Protein AF-A0A7J5E9W3-F1 (afdb_monomer)

Sequence (171 aa):
VHKSESDGILTTEIPIEIGGAKLRGKIDRVEVDSANNQFQIVDYKLGGKKITKDELYNGLALQLPVYMLAAKELLSKHFEKNFEPAGMFIYSLKYQSGDFGKKEISLTRKKTDDAIDLNNNLITVTTDFIKKYIHSISEGKFNLTQLEDREKEICGFCDFKSICRINELSN

pLDDT: mean 89.06, std 11.73, range [36.19, 98.0]

Mean predicted aligned error: 5.9 Å

Solvent-accessible surface area (backbone atoms only — not comparable to full-atom values): 10568 Å² total; per-residue (Å²): 132,86,75,86,79,62,62,80,81,82,58,70,91,73,60,52,74,56,70,90,41,76,46,83,87,81,78,79,41,79,49,76,40,81,90,78,33,30,31,32,41,39,41,79,34,78,72,77,81,82,87,48,63,65,37,46,78,68,54,71,49,49,68,67,44,53,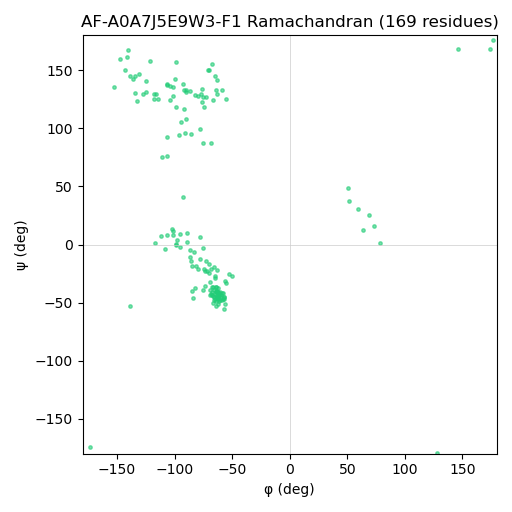44,48,47,51,48,36,54,49,51,19,66,73,69,74,42,81,47,42,53,69,47,42,30,42,31,32,62,32,67,92,77,79,55,49,45,81,41,80,65,70,90,61,97,66,96,52,78,65,50,38,55,51,44,52,48,44,33,52,55,43,51,53,42,51,28,53,50,47,53,33,58,75,71,69,58,82,77,77,86,82,58,89,62,32,52,83,73,46,55,72,78,40,91,57,54,91,79,49,69,68,69,72,72,76,113

Radius of gyration: 18.16 Å; Cα contacts (8 Å, |Δi|>4): 196; chains: 1; bounding box: 42×40×54 Å

Nearest PDB structures (foldseek):
  4cej-assembly1_B  TM=7.888E-01  e=2.971E-05  Bacillus subtilis subsp. subtilis str. 168
  4ceh-assembly1_B  TM=7.770E-01  e=3.866E-05  Bacillus subtilis subsp. subtilis str. 168
  4cei-assembly1_B  TM=7.925E-01  e=6.549E-05  Bacillus subtilis subsp. subtilis str. 168
  3u4q-assembly1_B  TM=7.318E-01  e=2.007E-04  Bacillus subtilis
  3u4q-assembly1_A  TM=4.945E-01  e=4.785E+00  Bacillus subtilis

Foldseek 3Di:
DPPPPDDPQLDDPQFDAFLNDGDDDDFPDKAADPVVLEIEGEAEDQDDDDDDLVCLLVLNDLPRLVVQLSCQVSSCVRVVHGHFYQFYWYQHPPPPPVRGGTDTDFNDPDDDPVRRVVSVVSNVSNSVVVNVVVVCVVVVNDDDDPDPPCCVPPLVPDPCVVVDCPVVVVD

Secondary structure (DSSP, 8-state):
--TTSS-TTT--SSPEEETTEEE----SEEEEETTTTEEEEEEEESS-PPPPHHHHHTTS--HHHHHHHHHHHHHHHHHTS--EEEEEEEEE--TTTT--EEEE--SSSS-STHHHHHHHHHHHHHHHHHHHHHHHHHTT--PPP--TTHHHHTGGG-TTTTT-GGGGGG-

Structure (mmCIF, N/CA/C/O backbone):
data_AF-A0A7J5E9W3-F1
#
_entry.id   AF-A0A7J5E9W3-F1
#
loop_
_atom_site.group_PDB
_atom_site.id
_atom_site.type_symbol
_atom_site.label_atom_id
_atom_site.label_alt_id
_atom_site.label_comp_id
_atom_site.label_asym_id
_atom_site.label_entity_id
_atom_site.label_seq_id
_atom_site.pdbx_PDB_ins_code
_atom_site.Cartn_x
_atom_site.Cartn_y
_atom_site.Cartn_z
_atom_site.occupancy
_atom_site.B_iso_or_equiv
_atom_site.auth_seq_id
_atom_site.auth_comp_id
_atom_site.auth_asym_id
_atom_site.auth_atom_id
_atom_site.pdbx_PDB_model_num
ATOM 1 N N . VAL A 1 1 ? -17.094 -10.320 -15.594 1.00 42.84 1 VAL A N 1
ATOM 2 C CA . VAL A 1 1 ? -15.809 -10.170 -14.870 1.00 42.84 1 VAL A CA 1
ATOM 3 C C . VAL A 1 1 ? -14.772 -9.704 -15.880 1.00 42.84 1 VAL A C 1
ATOM 5 O O . VAL A 1 1 ? -14.374 -10.487 -16.732 1.00 42.84 1 VAL A O 1
ATOM 8 N N . HIS A 1 2 ? -14.458 -8.407 -15.876 1.00 36.19 2 HIS A N 1
ATOM 9 C CA . HIS A 1 2 ? -13.592 -7.747 -16.858 1.00 36.19 2 HIS A CA 1
ATOM 10 C C . HIS A 1 2 ? -12.134 -8.215 -16.710 1.00 36.19 2 HIS A C 1
ATOM 12 O O . HIS A 1 2 ? -11.351 -7.609 -15.990 1.00 36.19 2 HIS A O 1
ATOM 18 N N . LYS A 1 3 ? -11.770 -9.313 -17.386 1.00 44.41 3 LYS A N 1
ATOM 19 C CA . LYS A 1 3 ? -10.372 -9.754 -17.564 1.00 44.41 3 LYS A CA 1
ATOM 20 C C . LYS A 1 3 ? -9.600 -8.906 -18.593 1.00 44.41 3 LYS A C 1
ATOM 22 O O . LYS A 1 3 ? -8.422 -9.145 -18.806 1.00 44.41 3 LYS A O 1
ATOM 27 N N . SER A 1 4 ? -10.252 -7.943 -19.248 1.00 43.59 4 SER A N 1
ATOM 28 C CA . SER A 1 4 ? -9.698 -7.192 -20.385 1.00 43.59 4 SER A CA 1
ATOM 29 C C . SER A 1 4 ? -8.875 -5.954 -20.013 1.00 43.59 4 SER A C 1
ATOM 31 O O . SER A 1 4 ? -8.340 -5.317 -20.910 1.00 43.59 4 SER A O 1
ATOM 33 N N . GLU A 1 5 ? -8.787 -5.589 -18.730 1.00 55.53 5 GLU A N 1
ATOM 34 C CA . GLU A 1 5 ? -8.084 -4.373 -18.269 1.00 55.53 5 GLU A CA 1
ATOM 35 C C . GLU A 1 5 ? -6.881 -4.663 -17.358 1.00 55.53 5 GLU A C 1
ATOM 37 O O . GLU A 1 5 ? -6.238 -3.740 -16.863 1.00 55.53 5 GLU A O 1
ATOM 42 N N . SER A 1 6 ? -6.576 -5.935 -17.092 1.00 56.34 6 SER A N 1
ATOM 43 C CA . SER A 1 6 ? -5.370 -6.316 -16.356 1.00 56.34 6 SER A CA 1
ATOM 44 C C . SER A 1 6 ? -4.195 -6.457 -17.314 1.00 56.34 6 SER A C 1
ATOM 46 O O . SER A 1 6 ? -4.306 -7.146 -18.329 1.00 56.34 6 SER A O 1
ATOM 48 N N . ASP A 1 7 ? -3.068 -5.847 -16.961 1.00 64.94 7 ASP A N 1
ATOM 49 C CA . ASP A 1 7 ? -1.798 -6.053 -17.646 1.00 64.94 7 ASP A CA 1
ATOM 50 C C . ASP A 1 7 ? -1.441 -7.553 -17.669 1.00 64.94 7 ASP A C 1
ATOM 52 O O . ASP A 1 7 ? -1.432 -8.220 -16.633 1.00 64.94 7 ASP A O 1
ATOM 56 N N . GLY A 1 8 ? -1.198 -8.109 -18.858 1.00 64.75 8 GLY A N 1
ATOM 57 C CA . GLY A 1 8 ? -0.915 -9.538 -19.025 1.00 64.75 8 GLY A CA 1
ATOM 58 C C . GLY A 1 8 ? 0.476 -9.961 -18.541 1.00 64.75 8 GLY A C 1
ATOM 59 O O . GLY A 1 8 ? 0.713 -11.155 -18.387 1.00 64.75 8 GLY A O 1
ATOM 60 N N . ILE A 1 9 ? 1.381 -9.007 -18.303 1.00 72.88 9 ILE A N 1
ATOM 61 C CA . ILE A 1 9 ? 2.779 -9.245 -17.932 1.00 72.88 9 ILE A CA 1
ATOM 62 C C . ILE A 1 9 ? 2.908 -9.477 -16.422 1.00 72.88 9 ILE A C 1
ATOM 64 O O . ILE A 1 9 ? 3.564 -10.427 -15.999 1.00 72.88 9 ILE A O 1
ATOM 68 N N . LEU A 1 10 ? 2.261 -8.640 -15.606 1.00 81.50 10 LEU A N 1
ATOM 69 C CA . LEU A 1 10 ? 2.338 -8.712 -14.138 1.00 81.50 10 LEU A CA 1
ATOM 70 C C . LEU A 1 10 ? 1.156 -9.446 -13.487 1.00 81.50 10 LEU A C 1
ATOM 72 O O . LEU A 1 10 ? 1.079 -9.532 -12.261 1.00 81.50 10 LEU A O 1
ATOM 76 N N . THR A 1 11 ? 0.240 -10.004 -14.279 1.00 86.06 11 THR A N 1
ATOM 77 C CA . THR A 1 11 ? -0.843 -10.849 -13.758 1.00 86.06 11 THR A CA 1
ATOM 78 C C . THR A 1 11 ? -0.338 -12.265 -13.483 1.00 86.06 11 THR A C 1
ATOM 80 O O . THR A 1 11 ? 0.210 -12.928 -14.359 1.00 86.06 11 THR A O 1
ATOM 83 N N . THR A 1 12 ? -0.577 -12.769 -12.270 1.00 86.62 12 THR A N 1
ATOM 84 C CA . THR A 1 12 ? -0.231 -14.140 -11.868 1.00 86.62 12 THR A CA 1
ATOM 85 C C . THR A 1 12 ? -1.365 -14.789 -11.076 1.00 86.62 12 THR A C 1
ATOM 87 O O . THR A 1 12 ? -2.007 -14.153 -10.244 1.00 86.62 12 THR A O 1
ATOM 90 N N . GLU A 1 13 ? -1.588 -16.084 -11.305 1.00 87.44 13 GLU A N 1
ATOM 91 C CA . GLU A 1 13 ? -2.474 -16.918 -10.476 1.00 87.44 13 GLU A CA 1
ATOM 92 C C . GLU A 1 13 ? -1.750 -17.475 -9.237 1.00 87.44 13 GLU A C 1
ATOM 94 O O . GLU A 1 13 ? -2.380 -17.894 -8.257 1.00 87.44 13 GLU A O 1
ATOM 99 N N . ILE A 1 14 ? -0.413 -17.482 -9.266 1.00 87.94 14 ILE A N 1
ATOM 100 C CA . ILE A 1 14 ? 0.423 -17.906 -8.144 1.00 87.94 14 ILE A CA 1
ATOM 101 C C . ILE A 1 14 ? 0.375 -16.789 -7.092 1.00 87.94 14 ILE A C 1
ATOM 103 O O . ILE A 1 14 ? 0.771 -15.665 -7.409 1.00 87.94 14 ILE A O 1
ATOM 107 N N . PRO A 1 15 ? -0.131 -17.064 -5.875 1.00 90.31 15 PRO A N 1
ATOM 108 C CA . PRO A 1 15 ? -0.170 -16.072 -4.810 1.00 90.31 15 PRO A CA 1
ATOM 109 C C . PRO A 1 15 ? 1.239 -15.732 -4.330 1.00 90.31 15 PRO A C 1
ATOM 111 O O . PRO A 1 15 ? 2.141 -16.565 -4.400 1.00 90.31 15 PRO A O 1
ATOM 114 N N . ILE A 1 16 ? 1.382 -14.536 -3.771 1.00 89.94 16 ILE A N 1
ATOM 115 C CA . ILE A 1 16 ? 2.614 -14.127 -3.098 1.00 89.94 16 ILE A CA 1
ATOM 116 C C . ILE A 1 16 ? 2.582 -14.690 -1.684 1.00 89.94 16 ILE A C 1
ATOM 118 O O . ILE A 1 16 ? 1.590 -14.525 -0.970 1.00 89.94 16 ILE A O 1
ATOM 122 N N . GLU A 1 17 ? 3.642 -15.382 -1.283 1.00 92.00 17 GLU A N 1
ATOM 123 C CA . GLU A 1 17 ? 3.724 -16.004 0.034 1.00 92.00 17 GLU A CA 1
ATOM 124 C C . GLU A 1 17 ? 4.524 -15.127 0.998 1.00 92.00 17 GLU A C 1
ATOM 126 O O . GLU A 1 17 ? 5.709 -14.873 0.797 1.00 92.00 17 GLU A O 1
ATOM 131 N N . ILE A 1 18 ? 3.877 -14.668 2.071 1.00 88.44 18 ILE A N 1
ATOM 132 C CA . ILE A 1 18 ? 4.511 -13.849 3.110 1.00 88.44 18 ILE A CA 1
ATOM 133 C C . ILE A 1 18 ? 4.126 -14.412 4.468 1.00 88.44 18 ILE A C 1
ATOM 135 O O . ILE A 1 18 ? 2.945 -14.529 4.783 1.00 88.44 18 ILE A O 1
ATOM 139 N N . GLY A 1 19 ? 5.118 -14.760 5.289 1.00 82.31 19 GLY A N 1
ATOM 140 C CA . GLY A 1 19 ? 4.874 -15.231 6.657 1.00 82.31 19 GLY A CA 1
ATOM 141 C C . GLY A 1 19 ? 4.000 -16.485 6.747 1.00 82.31 19 GLY A C 1
ATOM 142 O O . GLY A 1 19 ? 3.248 -16.621 7.705 1.00 82.31 19 GLY A O 1
ATOM 143 N N . GLY A 1 20 ? 4.062 -17.364 5.740 1.00 87.31 20 GLY A N 1
ATOM 144 C CA . GLY A 1 20 ? 3.242 -18.577 5.651 1.00 87.31 20 GLY A CA 1
ATOM 145 C C . GLY A 1 20 ? 1.798 -18.342 5.190 1.00 87.31 20 GLY A C 1
ATOM 146 O O . GLY A 1 20 ? 1.031 -19.298 5.086 1.00 87.31 20 GLY A O 1
ATOM 147 N N . ALA A 1 21 ? 1.410 -17.097 4.890 1.00 90.62 21 ALA A N 1
ATOM 148 C CA . ALA A 1 21 ? 0.126 -16.788 4.275 1.00 90.62 21 ALA A CA 1
ATOM 149 C C . ALA A 1 21 ? 0.274 -16.560 2.770 1.00 90.62 21 ALA A C 1
ATOM 151 O O . ALA A 1 21 ? 1.220 -15.928 2.300 1.00 90.62 21 ALA A O 1
ATOM 152 N N . LYS A 1 22 ? -0.724 -17.026 2.018 1.00 94.31 22 LYS A N 1
ATOM 153 C CA . LYS A 1 22 ? -0.863 -16.776 0.582 1.00 94.31 22 LYS A CA 1
ATOM 154 C C . LYS A 1 22 ? -1.687 -15.512 0.378 1.00 94.31 22 LYS A C 1
ATOM 156 O O . LYS A 1 22 ? -2.897 -15.519 0.597 1.00 94.31 22 LYS A O 1
ATOM 161 N N . LEU A 1 23 ? -1.036 -14.437 -0.045 1.00 92.00 23 LEU A N 1
ATOM 162 C CA . LEU A 1 23 ? -1.668 -13.156 -0.319 1.00 92.00 23 LEU A CA 1
ATOM 163 C C . LEU A 1 23 ? -2.068 -13.055 -1.792 1.00 92.00 23 LEU A C 1
ATOM 165 O O . LEU A 1 23 ? -1.328 -13.432 -2.703 1.00 92.00 23 LEU A O 1
ATOM 169 N N . ARG A 1 24 ? -3.269 -12.519 -2.016 1.00 93.69 24 ARG A N 1
ATOM 170 C CA . ARG A 1 24 ? -3.805 -12.174 -3.334 1.00 93.69 24 ARG A CA 1
ATOM 171 C C . ARG A 1 24 ? -4.422 -10.788 -3.267 1.00 93.69 24 ARG A C 1
ATOM 173 O O . ARG A 1 24 ? -5.022 -10.419 -2.261 1.00 93.69 24 ARG A O 1
ATOM 180 N N . GLY A 1 25 ? -4.296 -10.039 -4.351 1.00 93.06 25 GLY A N 1
ATOM 181 C CA . GLY A 1 25 ? -4.831 -8.691 -4.450 1.00 93.06 25 GLY A CA 1
ATOM 182 C C . GLY A 1 25 ? -4.681 -8.139 -5.858 1.00 93.06 25 GLY A C 1
ATOM 183 O O . GLY A 1 25 ? -4.262 -8.843 -6.775 1.00 93.06 25 GLY A O 1
ATOM 184 N N . LYS A 1 26 ? -5.030 -6.865 -6.010 1.00 94.44 26 LYS A N 1
ATOM 185 C CA . LYS A 1 26 ? -4.842 -6.097 -7.237 1.00 94.44 26 LYS A CA 1
ATOM 186 C C . LYS A 1 26 ? -4.049 -4.844 -6.890 1.00 94.44 26 LYS A C 1
ATOM 188 O O . LYS A 1 26 ? -4.386 -4.165 -5.921 1.00 94.44 26 LYS A O 1
ATOM 193 N N . ILE A 1 27 ? -3.004 -4.580 -7.665 1.00 94.94 27 ILE A N 1
ATOM 194 C CA . ILE A 1 27 ? -2.293 -3.303 -7.652 1.00 94.94 27 ILE A CA 1
ATOM 195 C C . ILE A 1 27 ? -2.978 -2.410 -8.685 1.00 94.94 27 ILE A C 1
ATOM 197 O O . ILE A 1 27 ? -3.246 -2.856 -9.800 1.00 94.94 27 ILE A O 1
ATOM 201 N N . ASP A 1 28 ? -3.270 -1.170 -8.310 1.00 95.31 28 ASP A N 1
ATOM 202 C CA . ASP A 1 28 ? -3.958 -0.210 -9.173 1.00 95.31 28 ASP A CA 1
ATOM 203 C C . ASP A 1 28 ? -3.136 0.157 -10.414 1.00 95.31 28 ASP A C 1
ATOM 205 O O . ASP A 1 28 ? -3.627 0.057 -11.540 1.00 95.31 28 ASP A O 1
ATOM 209 N N . ARG A 1 29 ? -1.879 0.576 -10.220 1.00 95.69 29 ARG A N 1
ATOM 210 C CA . ARG A 1 29 ? -0.948 0.890 -11.307 1.00 95.69 29 ARG A CA 1
ATOM 211 C C . ARG A 1 29 ? 0.504 0.688 -10.877 1.00 95.69 29 ARG A C 1
ATOM 213 O O . ARG A 1 29 ? 0.915 1.142 -9.809 1.00 95.69 29 ARG A O 1
ATOM 220 N N . VAL A 1 30 ? 1.283 0.063 -11.757 1.00 96.00 30 VAL A N 1
ATOM 221 C CA . VAL A 1 30 ? 2.744 -0.040 -11.662 1.00 96.00 30 VAL A CA 1
ATOM 222 C C . VAL A 1 30 ? 3.339 0.741 -12.829 1.00 96.00 30 VAL A C 1
ATOM 224 O O . VAL A 1 30 ? 2.973 0.513 -13.978 1.00 96.00 30 VAL A O 1
ATOM 227 N N . GLU A 1 31 ? 4.225 1.687 -12.539 1.00 95.56 31 GLU A N 1
ATOM 228 C CA . GLU A 1 31 ? 4.997 2.413 -13.551 1.00 95.56 31 GLU A CA 1
ATOM 229 C C . GLU A 1 31 ? 6.423 1.859 -13.550 1.00 95.56 31 GLU A C 1
ATOM 231 O O . GLU A 1 31 ? 7.055 1.817 -12.497 1.00 95.56 31 GLU A O 1
ATOM 236 N N . VAL A 1 32 ? 6.918 1.405 -14.704 1.00 94.94 32 VAL A N 1
ATOM 237 C CA . VAL A 1 32 ? 8.197 0.686 -14.821 1.00 94.94 32 VAL A CA 1
ATOM 238 C C . VAL A 1 32 ? 9.173 1.492 -15.671 1.00 94.94 32 VAL A C 1
ATOM 240 O O . VAL A 1 32 ? 8.848 1.888 -16.788 1.00 94.94 32 VAL A O 1
ATOM 243 N N . ASP A 1 33 ? 10.380 1.694 -15.150 1.00 94.19 33 ASP A N 1
ATOM 244 C CA . ASP A 1 33 ? 11.537 2.191 -15.886 1.00 94.19 33 ASP A CA 1
ATOM 245 C C . ASP A 1 33 ? 12.515 1.032 -16.115 1.00 94.19 33 ASP A C 1
ATOM 247 O O . ASP A 1 33 ? 13.372 0.717 -15.284 1.00 94.19 33 ASP A O 1
ATOM 251 N N . SER A 1 34 ? 12.371 0.379 -17.266 1.00 88.50 34 SER A N 1
ATOM 252 C CA . SER A 1 34 ? 13.206 -0.761 -17.646 1.00 88.50 34 SER A CA 1
ATOM 253 C C . SER A 1 34 ? 14.654 -0.382 -17.971 1.00 88.50 34 SER A C 1
ATOM 255 O O . SER A 1 34 ? 15.498 -1.273 -18.020 1.00 88.50 34 SER A O 1
ATOM 257 N N . ALA A 1 35 ? 14.963 0.898 -18.216 1.00 91.75 35 ALA A N 1
ATOM 258 C CA . ALA A 1 35 ? 16.333 1.330 -18.497 1.00 91.75 35 ALA A CA 1
ATOM 259 C C . ALA A 1 35 ? 17.167 1.362 -17.210 1.00 91.75 35 ALA A C 1
ATOM 261 O O . ALA A 1 35 ? 18.318 0.931 -17.212 1.00 91.75 35 ALA A O 1
ATOM 262 N N . ASN A 1 36 ? 16.556 1.807 -16.109 1.00 93.81 36 ASN A N 1
ATOM 263 C CA . ASN A 1 36 ? 17.196 1.886 -14.795 1.00 93.81 36 ASN A CA 1
ATOM 264 C C . ASN A 1 36 ? 16.856 0.702 -13.868 1.00 93.81 36 ASN A C 1
ATOM 266 O O . ASN A 1 36 ? 17.326 0.664 -12.735 1.00 93.81 36 ASN A O 1
ATOM 270 N N . ASN A 1 37 ? 16.052 -0.262 -14.335 1.00 95.38 37 ASN A N 1
ATOM 271 C CA . ASN A 1 37 ? 15.463 -1.343 -13.531 1.00 95.38 37 ASN A CA 1
ATOM 272 C C . ASN A 1 37 ? 14.754 -0.810 -12.274 1.00 95.38 37 ASN A C 1
ATOM 274 O O . ASN A 1 37 ? 14.970 -1.281 -11.160 1.00 95.38 37 ASN A O 1
ATOM 278 N N . GLN A 1 38 ? 13.918 0.207 -12.444 1.00 96.62 38 GLN A N 1
ATOM 279 C CA . GLN A 1 38 ? 13.195 0.855 -11.355 1.00 96.62 38 GLN A CA 1
ATOM 280 C C . GLN A 1 38 ? 11.691 0.771 -11.576 1.00 96.62 38 GLN A C 1
ATOM 282 O O . GLN A 1 38 ? 11.214 0.603 -12.698 1.00 96.62 38 GLN A O 1
ATOM 287 N N . PHE A 1 39 ? 10.921 0.899 -10.501 1.00 97.06 39 PHE A N 1
ATOM 288 C CA . PHE A 1 39 ? 9.468 0.961 -10.598 1.00 97.06 39 PHE A CA 1
ATOM 289 C C . PHE A 1 39 ? 8.846 1.851 -9.527 1.00 97.06 39 PHE A C 1
ATOM 291 O O . PHE A 1 39 ? 9.435 2.125 -8.481 1.00 97.06 39 PHE A O 1
ATOM 298 N N . GLN A 1 40 ? 7.623 2.297 -9.790 1.00 97.00 40 GLN A N 1
ATOM 299 C CA . GLN A 1 40 ? 6.814 3.092 -8.878 1.00 97.00 40 GLN A CA 1
ATOM 300 C C . GLN A 1 40 ? 5.413 2.502 -8.759 1.00 97.00 40 GLN A C 1
ATOM 302 O O . GLN A 1 40 ? 4.851 1.993 -9.730 1.00 97.00 40 GLN A O 1
ATOM 307 N N . ILE A 1 41 ? 4.826 2.622 -7.572 1.00 98.00 41 ILE A N 1
ATOM 308 C CA . ILE A 1 41 ? 3.438 2.229 -7.317 1.00 98.00 41 ILE A CA 1
ATOM 309 C C . ILE A 1 41 ? 2.554 3.463 -7.304 1.00 98.00 41 ILE A C 1
ATOM 311 O O . ILE A 1 41 ? 2.889 4.461 -6.662 1.00 98.00 41 ILE A O 1
ATOM 315 N N . VAL A 1 42 ? 1.400 3.374 -7.964 1.00 97.81 42 VAL A N 1
ATOM 316 C CA . VAL A 1 42 ? 0.364 4.401 -7.891 1.00 97.81 42 VAL A CA 1
ATOM 317 C C . VAL A 1 42 ? -0.975 3.782 -7.510 1.00 97.81 42 VAL A C 1
ATOM 319 O O . VAL A 1 42 ? -1.423 2.821 -8.127 1.00 97.81 42 VAL A O 1
ATOM 322 N N . ASP A 1 43 ? -1.604 4.367 -6.498 1.00 97.12 43 ASP A N 1
ATOM 323 C CA . ASP A 1 43 ? -2.897 3.967 -5.939 1.00 97.12 43 ASP A CA 1
ATOM 324 C C . ASP A 1 43 ? -3.901 5.113 -6.115 1.00 97.12 43 ASP A C 1
ATOM 326 O O . ASP A 1 43 ? -3.594 6.271 -5.811 1.00 97.12 43 ASP A O 1
ATOM 330 N N . TYR A 1 44 ? -5.081 4.830 -6.667 1.00 95.94 44 TYR A N 1
ATOM 331 C CA . TYR A 1 44 ? -6.077 5.864 -6.945 1.00 95.94 44 TYR A CA 1
ATOM 332 C C . TYR A 1 44 ? -7.005 6.041 -5.748 1.00 95.94 44 TYR A C 1
ATOM 334 O O . TYR A 1 44 ? -7.586 5.089 -5.230 1.00 95.94 44 TYR A O 1
ATOM 342 N N . LYS A 1 45 ? -7.211 7.291 -5.323 1.00 93.50 45 LYS A N 1
ATOM 343 C CA . LYS A 1 45 ? -8.101 7.599 -4.196 1.00 93.50 45 LYS A CA 1
ATOM 344 C C . LYS A 1 45 ? -9.022 8.766 -4.527 1.00 93.50 45 LYS A C 1
ATOM 346 O O . LYS A 1 45 ? -8.582 9.840 -4.932 1.00 93.50 45 LYS A O 1
ATOM 351 N N . LEU A 1 46 ? -10.320 8.571 -4.285 1.00 91.19 46 LEU A N 1
ATOM 352 C CA . LEU A 1 46 ? -11.323 9.648 -4.288 1.00 91.19 46 LEU A CA 1
ATOM 353 C C . LEU A 1 46 ? -11.210 10.548 -3.051 1.00 91.19 46 LEU A C 1
ATOM 355 O O . LEU A 1 46 ? -11.650 11.692 -3.059 1.00 91.19 46 LEU A O 1
ATOM 359 N N . GLY A 1 47 ? -10.621 10.043 -1.972 1.00 82.56 47 GLY A N 1
ATOM 360 C CA . GLY A 1 47 ? -10.400 10.776 -0.738 1.00 82.56 47 GLY A CA 1
ATOM 361 C C . GLY A 1 47 ? -9.785 9.887 0.328 1.00 82.56 47 GLY A C 1
ATOM 362 O O . GLY A 1 47 ? -9.569 8.698 0.110 1.00 82.56 47 GLY A O 1
ATOM 363 N N . GLY A 1 48 ? -9.476 10.490 1.468 1.00 78.38 48 GLY A N 1
ATOM 364 C CA . GLY A 1 48 ? -8.838 9.814 2.586 1.00 78.38 48 GLY A CA 1
ATOM 365 C C . GLY A 1 48 ? -7.896 10.747 3.332 1.00 78.38 48 GLY A C 1
ATOM 366 O O . GLY A 1 48 ? -7.589 11.852 2.872 1.00 78.38 48 GLY A O 1
ATOM 367 N N . LYS A 1 49 ? -7.458 10.289 4.502 1.00 83.50 49 LYS A N 1
ATOM 368 C CA . LYS A 1 49 ? -6.382 10.917 5.265 1.00 83.50 49 LYS A CA 1
ATOM 369 C C . LYS A 1 49 ? -5.078 10.813 4.470 1.00 83.50 49 LYS A C 1
ATOM 371 O O . LYS A 1 49 ? -4.833 9.825 3.778 1.00 83.50 49 LYS A O 1
ATOM 376 N N . LYS A 1 50 ? -4.231 11.837 4.575 1.00 87.62 50 LYS A N 1
ATOM 377 C CA . LYS A 1 50 ? -2.872 11.775 4.037 1.00 87.62 50 LYS A CA 1
ATOM 378 C C . LYS A 1 50 ? -2.073 10.736 4.822 1.00 87.62 50 LYS A C 1
ATOM 380 O O . LYS A 1 50 ? -1.947 10.873 6.034 1.00 87.62 50 LYS A O 1
ATOM 385 N N . ILE A 1 51 ? -1.508 9.763 4.113 1.00 92.69 51 ILE A N 1
ATOM 386 C CA . ILE A 1 51 ? -0.620 8.758 4.700 1.00 92.69 51 ILE A CA 1
ATOM 387 C C . ILE A 1 51 ? 0.626 9.449 5.256 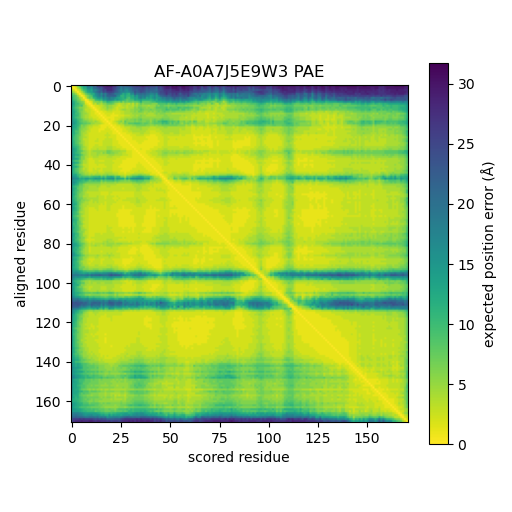1.00 92.69 51 ILE A C 1
ATOM 389 O O . ILE A 1 51 ? 1.279 10.245 4.572 1.00 92.69 51 ILE A O 1
ATOM 393 N N . THR A 1 52 ? 0.945 9.139 6.503 1.00 92.62 52 THR A N 1
ATOM 394 C CA . THR A 1 52 ? 2.134 9.616 7.203 1.00 92.62 52 THR A CA 1
ATOM 395 C C . THR A 1 52 ? 3.241 8.567 7.182 1.00 92.62 52 THR A C 1
ATOM 397 O O . THR A 1 52 ? 2.996 7.369 7.045 1.00 92.62 52 THR A O 1
ATOM 400 N N . LYS A 1 53 ? 4.488 9.017 7.353 1.00 94.19 53 LYS A N 1
ATOM 401 C CA . LYS A 1 53 ? 5.636 8.117 7.512 1.00 94.19 53 LYS A CA 1
ATOM 402 C C . LYS A 1 53 ? 5.450 7.184 8.714 1.00 94.19 53 LYS A C 1
ATOM 404 O O . LYS A 1 53 ? 5.731 5.997 8.601 1.00 94.19 53 LYS A O 1
ATOM 409 N N . ASP A 1 54 ? 4.937 7.701 9.824 1.00 93.19 54 ASP A N 1
ATOM 410 C CA . ASP A 1 54 ? 4.760 6.914 11.044 1.00 93.19 54 ASP A CA 1
ATOM 411 C C . ASP A 1 54 ? 3.715 5.809 10.858 1.00 93.19 54 ASP A C 1
ATOM 413 O O . ASP A 1 54 ? 3.915 4.699 11.336 1.00 93.19 54 ASP A O 1
ATOM 417 N N . GLU A 1 55 ? 2.639 6.046 10.103 1.00 94.25 55 GLU A N 1
ATOM 418 C CA . GLU A 1 55 ? 1.666 4.994 9.777 1.00 94.25 55 GLU A CA 1
ATOM 419 C C . GLU A 1 55 ? 2.274 3.873 8.926 1.00 94.25 55 GLU A C 1
ATOM 421 O O . GLU A 1 55 ? 1.933 2.706 9.121 1.00 94.25 55 GLU A O 1
ATOM 426 N N . LEU A 1 56 ? 3.185 4.204 8.006 1.00 96.44 56 LEU A N 1
ATOM 427 C CA . LEU A 1 56 ? 3.909 3.216 7.202 1.00 96.44 56 LEU A CA 1
ATOM 428 C C . LEU A 1 56 ? 4.839 2.370 8.085 1.00 96.44 56 LEU A C 1
ATOM 430 O O . LEU A 1 56 ? 4.788 1.142 8.047 1.00 96.44 56 LEU A O 1
ATOM 434 N N . TYR A 1 57 ? 5.653 3.022 8.920 1.00 96.19 57 TYR A N 1
ATOM 435 C CA . TYR A 1 57 ? 6.651 2.351 9.762 1.00 96.19 57 TYR A CA 1
ATOM 436 C C . TYR A 1 57 ? 6.079 1.674 11.014 1.00 96.19 57 TYR A C 1
ATOM 438 O O . TYR A 1 57 ? 6.775 0.867 11.620 1.00 96.19 57 TYR A O 1
ATOM 446 N N . ASN A 1 58 ? 4.826 1.951 11.384 1.00 95.31 58 ASN A N 1
ATOM 447 C CA . ASN A 1 58 ? 4.117 1.259 12.468 1.00 95.31 58 ASN A CA 1
ATOM 448 C C . ASN A 1 58 ? 3.123 0.195 11.964 1.00 95.31 58 ASN A C 1
ATOM 450 O O . ASN A 1 58 ? 2.341 -0.341 12.750 1.00 95.31 58 ASN A O 1
ATOM 454 N N . GLY A 1 59 ? 3.130 -0.104 10.660 1.00 95.00 59 GLY A N 1
ATOM 455 C CA . GLY A 1 59 ? 2.286 -1.144 10.066 1.00 95.00 59 GLY A CA 1
ATOM 456 C C . GLY A 1 59 ? 0.797 -0.788 9.965 1.00 95.00 59 GLY A C 1
ATOM 457 O O . GLY A 1 59 ? -0.026 -1.670 9.739 1.00 95.00 59 GLY A O 1
ATOM 458 N N . LEU A 1 60 ? 0.430 0.489 10.105 1.00 93.44 60 LEU A N 1
ATOM 459 C CA . LEU A 1 60 ? -0.960 0.954 10.013 1.00 93.44 60 LEU A CA 1
ATOM 460 C C . LEU A 1 60 ? -1.407 1.146 8.555 1.00 93.44 60 LEU A C 1
ATOM 462 O O . LEU A 1 60 ? -2.542 0.832 8.205 1.00 93.44 60 LEU A O 1
ATOM 466 N N . ALA A 1 61 ? -0.513 1.628 7.686 1.00 95.25 61 ALA A N 1
ATOM 467 C CA . ALA A 1 61 ? -0.793 1.886 6.272 1.00 95.25 61 ALA A CA 1
ATOM 468 C C . ALA A 1 61 ? -0.042 0.903 5.354 1.00 95.25 61 ALA A C 1
ATOM 470 O O . ALA A 1 61 ? 0.945 1.249 4.715 1.00 95.25 61 ALA A O 1
ATOM 471 N N . LEU A 1 62 ? -0.509 -0.345 5.266 1.00 95.94 62 LEU A N 1
ATOM 472 C CA . LEU A 1 62 ? 0.215 -1.405 4.544 1.00 95.94 62 LEU A CA 1
ATOM 473 C C . LEU A 1 62 ? 0.029 -1.419 3.020 1.00 95.94 62 LEU A C 1
ATOM 475 O O . LEU A 1 62 ? 0.821 -2.053 2.330 1.00 95.94 62 LEU A O 1
ATOM 479 N N . GLN A 1 63 ? -1.005 -0.767 2.481 1.00 95.69 63 GLN A N 1
ATOM 480 C CA . GLN A 1 63 ? -1.421 -0.966 1.085 1.00 95.69 63 GLN A CA 1
ATOM 481 C C . GLN A 1 63 ? -0.286 -0.684 0.078 1.00 95.69 63 GLN A C 1
ATOM 483 O O . GLN A 1 63 ? 0.084 -1.568 -0.693 1.00 95.69 63 GLN A O 1
ATOM 488 N N . LEU A 1 64 ? 0.309 0.515 0.117 1.00 97.19 64 LEU A N 1
ATOM 489 C CA . LEU A 1 64 ? 1.392 0.897 -0.800 1.00 97.19 64 LEU A CA 1
ATOM 490 C C . LEU A 1 64 ? 2.679 0.069 -0.587 1.00 97.19 64 LEU A C 1
ATOM 492 O O . LEU A 1 64 ? 3.221 -0.419 -1.581 1.00 97.19 64 LEU A O 1
ATOM 496 N N . PRO A 1 65 ? 3.161 -0.172 0.651 1.00 97.12 65 PRO A N 1
ATOM 497 C CA . PRO A 1 65 ? 4.320 -1.040 0.864 1.00 97.12 65 PRO A CA 1
ATOM 498 C C . PRO A 1 65 ? 4.129 -2.496 0.430 1.00 97.12 65 PRO A C 1
ATOM 500 O O . PRO A 1 65 ? 5.046 -3.086 -0.140 1.00 97.12 65 PRO A O 1
ATOM 503 N N . VAL A 1 66 ? 2.938 -3.070 0.635 1.00 96.88 66 VAL A N 1
ATOM 504 C CA . VAL A 1 66 ? 2.606 -4.420 0.150 1.00 96.88 66 VAL A CA 1
ATOM 505 C C . VAL A 1 66 ? 2.624 -4.466 -1.373 1.00 96.88 66 VAL A C 1
ATOM 507 O O . VAL A 1 66 ? 3.148 -5.414 -1.952 1.00 96.88 66 VAL A O 1
ATOM 510 N N . TYR A 1 67 ? 2.100 -3.434 -2.038 1.00 97.19 67 TYR A N 1
ATOM 511 C CA . TYR A 1 67 ? 2.180 -3.328 -3.494 1.00 97.19 67 TYR A CA 1
ATOM 512 C C . TYR A 1 67 ? 3.622 -3.210 -3.985 1.00 97.19 67 TYR A C 1
ATOM 514 O O . TYR A 1 67 ? 3.962 -3.846 -4.980 1.00 97.19 67 TYR A O 1
ATOM 522 N N . MET A 1 68 ? 4.482 -2.455 -3.292 1.00 96.88 68 MET A N 1
ATOM 523 C CA . MET A 1 68 ? 5.902 -2.373 -3.649 1.00 96.88 68 MET A CA 1
ATOM 524 C C . MET A 1 68 ? 6.600 -3.726 -3.535 1.00 96.88 68 MET A C 1
ATOM 526 O O . MET A 1 68 ? 7.313 -4.117 -4.455 1.00 96.88 68 MET A O 1
ATOM 530 N N . LEU A 1 69 ? 6.371 -4.445 -2.432 1.00 96.19 69 LEU A N 1
ATOM 531 C CA . LEU A 1 69 ? 6.891 -5.796 -2.230 1.00 96.19 69 LEU A CA 1
ATOM 532 C C . LEU A 1 69 ? 6.459 -6.716 -3.374 1.00 96.19 69 LEU A C 1
ATOM 534 O O . LEU A 1 69 ? 7.295 -7.350 -4.015 1.00 96.19 69 LEU A O 1
ATOM 538 N N . ALA A 1 70 ? 5.156 -6.731 -3.661 1.00 95.25 70 ALA A N 1
ATOM 539 C CA . ALA A 1 70 ? 4.579 -7.583 -4.684 1.00 95.25 70 ALA A CA 1
ATOM 540 C C . ALA A 1 70 ? 5.121 -7.268 -6.084 1.00 95.25 70 ALA A C 1
ATOM 542 O O . ALA A 1 70 ? 5.532 -8.166 -6.813 1.00 95.25 70 ALA A O 1
ATOM 543 N N . ALA A 1 71 ? 5.163 -5.988 -6.455 1.00 95.44 71 ALA A N 1
ATOM 544 C CA . ALA A 1 71 ? 5.685 -5.563 -7.746 1.00 95.44 71 ALA A CA 1
ATOM 545 C C . ALA A 1 71 ? 7.179 -5.872 -7.892 1.00 95.44 71 ALA A C 1
ATOM 547 O O . ALA A 1 71 ? 7.579 -6.333 -8.958 1.00 95.44 71 ALA A O 1
ATOM 548 N N . LYS A 1 72 ? 7.991 -5.688 -6.837 1.00 95.56 72 LYS A N 1
ATOM 549 C CA . LYS A 1 72 ? 9.421 -6.036 -6.860 1.00 95.56 72 LYS A CA 1
ATOM 550 C C . LYS A 1 72 ? 9.624 -7.508 -7.205 1.00 95.56 72 LYS A C 1
ATOM 552 O O . LYS A 1 72 ? 10.431 -7.817 -8.081 1.00 95.56 72 LYS A O 1
ATOM 557 N N . GLU A 1 73 ? 8.877 -8.403 -6.561 1.00 93.25 73 GLU A N 1
ATOM 558 C CA . GLU A 1 73 ? 8.950 -9.845 -6.819 1.00 93.25 73 GLU A CA 1
ATOM 559 C C . GLU A 1 73 ? 8.506 -10.197 -8.247 1.00 93.25 73 GLU A C 1
ATOM 561 O O . GLU A 1 73 ? 9.222 -10.895 -8.968 1.00 93.25 73 GLU A O 1
ATOM 566 N N . LEU A 1 74 ? 7.357 -9.671 -8.685 1.00 92.69 74 LEU A N 1
ATOM 567 C CA . LEU A 1 74 ? 6.794 -9.961 -10.006 1.00 92.69 74 LEU A CA 1
ATOM 568 C C . LEU A 1 74 ? 7.682 -9.448 -11.142 1.00 92.69 74 LEU A C 1
ATOM 570 O O . LEU A 1 74 ? 7.963 -10.192 -12.080 1.00 92.69 74 LEU A O 1
ATOM 574 N N . LEU A 1 75 ? 8.156 -8.204 -11.041 1.00 93.94 75 LEU A N 1
ATOM 575 C CA . LEU A 1 75 ? 9.055 -7.604 -12.024 1.00 93.94 75 LEU A CA 1
ATOM 576 C C . LEU A 1 75 ? 10.378 -8.358 -12.082 1.00 93.94 75 LEU A C 1
ATOM 578 O O . LEU A 1 75 ? 10.845 -8.681 -13.174 1.00 93.94 75 LEU A O 1
ATOM 582 N N . SER A 1 76 ? 10.951 -8.689 -10.919 1.00 92.94 76 SER A N 1
ATOM 583 C CA . SER A 1 76 ? 12.257 -9.344 -10.894 1.00 92.94 76 SER A CA 1
ATOM 584 C C . SER A 1 76 ? 12.209 -10.752 -11.476 1.00 92.94 76 SER A C 1
ATOM 586 O O . SER A 1 76 ? 13.122 -11.164 -12.189 1.00 92.94 76 SER A O 1
ATOM 588 N N . LYS A 1 77 ? 11.106 -11.469 -11.236 1.00 90.62 77 LYS A N 1
ATOM 589 C CA . LYS A 1 77 ? 10.848 -12.776 -11.839 1.00 90.62 77 LYS A CA 1
ATOM 590 C C . LYS A 1 77 ? 10.583 -12.684 -13.340 1.00 90.62 77 LYS A C 1
ATOM 592 O O . LYS A 1 77 ? 11.083 -13.517 -14.083 1.00 90.62 77 LYS A O 1
ATOM 597 N N . HIS A 1 78 ? 9.788 -11.710 -13.784 1.00 90.25 78 HIS A N 1
ATOM 598 C CA . HIS A 1 78 ? 9.418 -11.582 -15.194 1.00 90.25 78 HIS A CA 1
ATOM 599 C C . HIS A 1 78 ? 10.61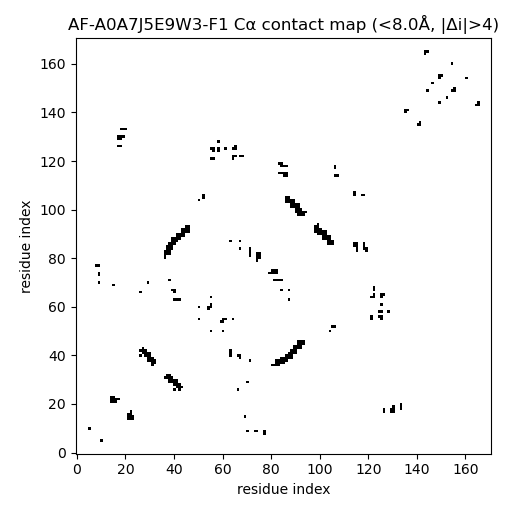0 -11.197 -16.080 1.00 90.25 78 HIS A C 1
ATOM 601 O O . HIS A 1 78 ? 10.775 -11.748 -17.164 1.00 90.25 78 HIS A O 1
ATOM 607 N N . PHE A 1 79 ? 11.436 -10.256 -15.620 1.00 91.12 79 PHE A N 1
ATOM 608 C CA . PHE A 1 79 ? 12.567 -9.733 -16.389 1.00 91.12 79 PHE A CA 1
ATOM 609 C C . PHE A 1 79 ? 13.905 -10.412 -16.076 1.00 91.12 79 PHE A C 1
ATOM 611 O O . PHE A 1 79 ? 14.910 -10.032 -16.675 1.00 91.12 79 PHE A O 1
ATOM 618 N N . GLU A 1 80 ? 13.932 -11.361 -15.133 1.00 93.19 80 GLU A N 1
ATOM 619 C CA . GLU A 1 80 ? 15.149 -12.026 -14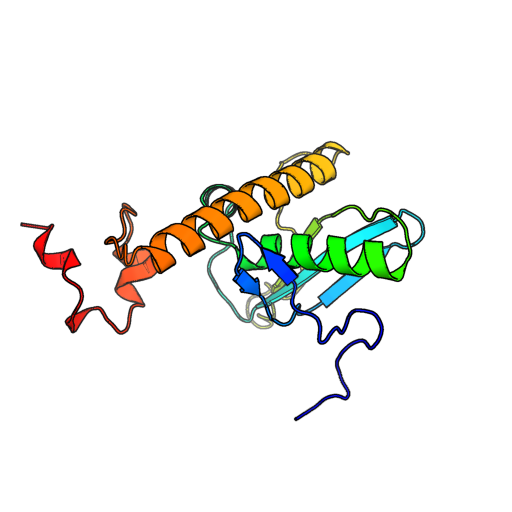.638 1.00 93.19 80 GLU A CA 1
ATOM 620 C C . GLU A 1 80 ? 16.247 -11.026 -14.215 1.00 93.19 80 GLU A C 1
ATOM 622 O O . GLU A 1 80 ? 17.441 -11.219 -14.448 1.00 93.19 80 GLU A O 1
ATOM 627 N N . LYS A 1 81 ? 15.832 -9.908 -13.608 1.00 94.38 81 LYS A N 1
ATOM 628 C CA . LYS A 1 81 ? 16.689 -8.787 -13.188 1.00 94.38 81 LYS A CA 1
ATOM 629 C C . LYS A 1 81 ? 16.192 -8.210 -11.877 1.00 94.38 81 LYS A C 1
ATOM 631 O O . LYS A 1 81 ? 14.997 -8.197 -11.636 1.00 94.38 81 LYS A O 1
ATOM 636 N N . ASN A 1 82 ? 17.075 -7.655 -11.059 1.00 94.62 82 ASN A N 1
ATOM 637 C CA . ASN A 1 82 ? 16.639 -6.966 -9.846 1.00 94.62 82 ASN A CA 1
ATOM 638 C C . ASN A 1 82 ? 15.991 -5.624 -10.198 1.00 94.62 82 ASN A C 1
ATOM 640 O O . ASN A 1 82 ? 16.608 -4.814 -10.887 1.00 94.62 82 ASN A O 1
ATOM 644 N N . PHE A 1 83 ? 14.772 -5.400 -9.702 1.00 96.50 83 PHE A N 1
ATOM 645 C CA . PHE A 1 83 ? 14.065 -4.126 -9.817 1.00 96.50 83 PHE A CA 1
ATOM 646 C C . PHE A 1 83 ? 14.028 -3.376 -8.483 1.00 96.50 83 PHE A C 1
ATOM 648 O O . PHE A 1 83 ? 13.754 -3.967 -7.435 1.00 96.50 83 PHE A O 1
ATOM 655 N N . GLU A 1 84 ? 14.250 -2.061 -8.526 1.00 96.69 84 GLU A N 1
ATOM 656 C CA . GLU A 1 84 ? 14.294 -1.209 -7.337 1.00 96.69 84 GLU A CA 1
ATOM 657 C C . GLU A 1 84 ? 13.057 -0.304 -7.175 1.00 96.69 84 GLU A C 1
ATOM 659 O O . GLU A 1 84 ? 12.585 0.295 -8.148 1.00 96.69 84 GLU A O 1
ATOM 664 N N . PRO A 1 85 ? 12.513 -0.176 -5.946 1.00 97.00 85 PRO A N 1
ATOM 665 C CA . PRO A 1 85 ? 11.329 0.631 -5.675 1.00 97.00 85 PRO A CA 1
ATOM 666 C C . PRO A 1 85 ? 11.692 2.122 -5.616 1.00 97.00 85 PRO A C 1
ATOM 668 O O . PRO A 1 85 ? 12.141 2.638 -4.592 1.00 97.00 85 PRO A O 1
ATOM 671 N N . ALA A 1 86 ? 11.458 2.845 -6.707 1.00 95.94 86 ALA A N 1
ATOM 672 C CA . ALA A 1 86 ? 11.789 4.264 -6.830 1.00 95.94 86 ALA A CA 1
ATOM 673 C C . ALA A 1 86 ? 10.772 5.196 -6.152 1.00 95.94 86 ALA A C 1
ATOM 675 O O . ALA A 1 86 ? 11.106 6.336 -5.837 1.00 95.94 86 ALA A O 1
ATOM 676 N N . GLY A 1 87 ? 9.535 4.750 -5.906 1.00 94.94 87 GLY A N 1
ATOM 677 C CA . GLY A 1 87 ? 8.573 5.581 -5.184 1.00 94.94 87 GLY A CA 1
ATOM 678 C C . GLY A 1 87 ? 7.154 5.041 -5.082 1.00 94.94 87 GLY A C 1
ATOM 679 O O . GLY A 1 87 ? 6.748 4.104 -5.771 1.00 94.94 87 GLY A O 1
ATOM 680 N N . MET A 1 88 ? 6.382 5.702 -4.223 1.00 96.44 88 MET A N 1
ATOM 681 C CA . MET A 1 88 ? 4.961 5.450 -4.001 1.00 96.44 88 MET A CA 1
ATOM 682 C C . MET A 1 88 ? 4.165 6.732 -4.202 1.00 96.44 88 MET A C 1
ATOM 684 O O . MET A 1 88 ? 4.572 7.812 -3.763 1.00 96.44 88 MET A O 1
ATOM 688 N N . PHE A 1 89 ? 2.994 6.606 -4.816 1.00 96.56 89 PHE A N 1
ATOM 689 C CA . PHE A 1 89 ? 2.144 7.743 -5.116 1.00 96.56 89 PHE A CA 1
ATOM 690 C C . PHE A 1 89 ? 0.679 7.433 -4.853 1.00 96.56 89 PHE A C 1
ATOM 692 O O . PHE A 1 89 ? 0.193 6.339 -5.129 1.00 96.56 89 PHE A O 1
ATOM 699 N N . ILE A 1 90 ? -0.036 8.456 -4.399 1.00 96.50 90 ILE A N 1
ATOM 700 C CA . ILE A 1 90 ? -1.494 8.487 -4.438 1.00 96.50 90 ILE A CA 1
ATOM 701 C C . ILE A 1 90 ? -1.899 9.369 -5.609 1.00 96.50 90 ILE A C 1
ATOM 703 O O . ILE A 1 90 ? -1.458 10.514 -5.711 1.00 96.50 90 ILE A O 1
ATOM 707 N N . TYR A 1 91 ? -2.753 8.866 -6.489 1.00 96.06 91 TYR A N 1
ATOM 708 C CA . TYR A 1 91 ? -3.403 9.681 -7.505 1.00 96.06 91 TYR A CA 1
ATOM 709 C C . TYR A 1 91 ? -4.765 10.137 -6.977 1.00 96.06 91 TYR A C 1
ATOM 711 O O . TYR A 1 91 ? -5.713 9.355 -6.893 1.00 96.06 91 TYR A O 1
ATOM 719 N N . SER A 1 92 ? -4.857 11.410 -6.594 1.00 94.94 92 SER A N 1
ATOM 720 C CA . SER A 1 92 ? -6.101 11.996 -6.095 1.00 94.94 92 SER A CA 1
ATOM 721 C C . SER A 1 92 ? -7.059 12.239 -7.256 1.00 94.94 92 SER A C 1
ATOM 723 O O . SER A 1 92 ? -6.711 12.883 -8.247 1.00 94.94 92 SER A O 1
ATOM 725 N N . LEU A 1 93 ? -8.280 11.724 -7.125 1.00 93.50 93 LEU A N 1
ATOM 726 C CA . LEU A 1 93 ? -9.363 11.887 -8.097 1.00 93.50 93 LEU A CA 1
ATOM 727 C C . LEU A 1 93 ? -10.304 13.052 -7.740 1.00 93.50 93 LEU A C 1
ATOM 729 O O . LEU A 1 93 ? -11.346 13.235 -8.371 1.00 93.50 93 LEU A O 1
ATOM 733 N N . LYS A 1 94 ? -9.948 13.871 -6.741 1.00 90.06 94 LYS A N 1
ATOM 734 C CA . LYS A 1 94 ? -10.739 15.035 -6.327 1.00 90.06 94 LYS A CA 1
ATOM 735 C C . LYS A 1 94 ? -10.594 16.196 -7.305 1.00 90.06 94 LYS A C 1
ATOM 737 O O . LYS A 1 94 ? -9.780 17.098 -7.115 1.00 90.06 94 LYS A O 1
ATOM 742 N N . TYR A 1 95 ? -11.439 16.197 -8.330 1.00 81.62 95 TYR A N 1
ATOM 743 C CA . TYR A 1 95 ? -11.457 17.252 -9.344 1.00 81.62 95 TYR A CA 1
ATOM 744 C C . TYR A 1 95 ? -11.864 18.625 -8.780 1.00 81.62 95 TYR A C 1
ATOM 746 O O . TYR A 1 95 ? -11.234 19.635 -9.074 1.00 81.62 95 TYR A O 1
ATOM 754 N N . GLN A 1 96 ? -12.885 18.668 -7.919 1.00 75.00 96 GLN A N 1
ATOM 755 C CA . GLN A 1 96 ? -13.507 19.926 -7.481 1.00 75.00 96 GLN A CA 1
ATOM 756 C C . GLN A 1 96 ? -12.673 20.741 -6.478 1.00 75.00 96 GLN A C 1
ATOM 758 O O . GLN A 1 96 ? -12.892 21.939 -6.345 1.00 75.00 96 GLN A O 1
ATOM 763 N N . SER A 1 97 ? -11.723 20.124 -5.771 1.00 73.44 97 SER A N 1
ATOM 764 C CA . SER A 1 97 ? -10.966 20.780 -4.694 1.00 73.44 97 SER A CA 1
ATOM 765 C C . SER A 1 97 ? -9.562 21.237 -5.105 1.00 73.44 97 SER A C 1
ATOM 767 O O . SER A 1 97 ? -8.745 21.518 -4.233 1.00 73.44 97 SER A O 1
ATOM 769 N N . GLY A 1 98 ? -9.238 21.238 -6.405 1.00 78.00 98 GLY A N 1
ATOM 770 C CA . GLY A 1 98 ? -7.880 21.532 -6.894 1.00 78.00 98 GLY A CA 1
ATOM 771 C C . GLY A 1 98 ? -6.820 20.518 -6.437 1.00 78.00 98 GLY A C 1
ATOM 772 O O . GLY A 1 98 ? -5.624 20.768 -6.560 1.00 78.00 98 GLY A O 1
ATOM 773 N N . ASP A 1 99 ? -7.250 19.376 -5.895 1.00 84.94 99 ASP A N 1
ATOM 774 C CA . ASP A 1 99 ? -6.370 18.341 -5.348 1.00 84.94 99 ASP A CA 1
ATOM 775 C C . ASP A 1 99 ? -6.138 17.184 -6.332 1.00 84.94 99 ASP A C 1
ATOM 777 O O . ASP A 1 99 ? -5.374 16.270 -6.043 1.00 84.94 99 ASP A O 1
ATOM 781 N N . PHE A 1 100 ? -6.743 17.238 -7.519 1.00 92.25 100 PHE A N 1
ATOM 782 C CA . PHE A 1 100 ? -6.581 16.232 -8.562 1.00 92.25 100 PHE A CA 1
ATOM 783 C C . PHE A 1 100 ? -5.115 16.069 -8.992 1.00 92.25 100 PHE A C 1
ATOM 785 O O . PHE A 1 100 ? -4.422 17.050 -9.268 1.00 92.25 100 PHE A O 1
ATOM 792 N N . GLY A 1 101 ? -4.656 14.822 -9.092 1.00 93.94 101 GLY A N 1
ATOM 793 C CA . GLY A 1 101 ? -3.351 14.480 -9.656 1.00 93.94 101 GLY A CA 1
ATOM 794 C C . GLY A 1 101 ? -2.474 13.596 -8.770 1.00 9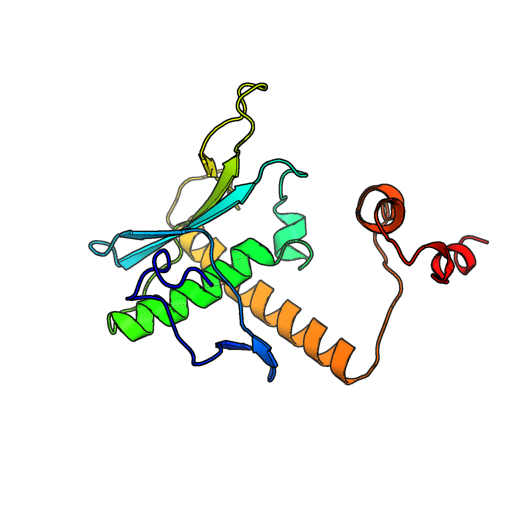3.94 101 GLY A C 1
ATOM 795 O O . GLY A 1 101 ? -2.849 13.179 -7.673 1.00 93.94 101 GLY A O 1
ATOM 796 N N . LYS A 1 102 ? -1.276 13.297 -9.283 1.00 94.94 102 LYS A N 1
ATOM 797 C CA . LYS A 1 102 ? -0.292 12.399 -8.661 1.00 94.94 102 LYS A CA 1
ATOM 798 C C . LYS A 1 102 ? 0.420 13.107 -7.499 1.00 94.94 102 LYS A C 1
ATOM 800 O O . LYS A 1 102 ? 1.029 14.158 -7.688 1.00 94.94 102 LYS A O 1
ATOM 805 N N . LYS A 1 103 ? 0.353 12.526 -6.300 1.00 93.75 103 LYS A N 1
ATOM 806 C CA . LYS A 1 103 ? 0.983 13.012 -5.064 1.00 93.75 103 LYS A CA 1
ATOM 807 C C . LYS A 1 103 ? 1.997 11.986 -4.571 1.00 93.75 103 LYS A C 1
ATOM 809 O O . LYS A 1 103 ? 1.657 10.825 -4.369 1.00 93.75 103 LYS A O 1
ATOM 814 N N . GLU A 1 104 ? 3.234 12.424 -4.379 1.00 94.06 104 GLU A N 1
ATOM 815 C CA . GLU A 1 104 ? 4.330 11.586 -3.885 1.00 94.06 104 GLU A CA 1
ATOM 816 C C . GLU A 1 104 ? 4.202 11.341 -2.376 1.00 94.06 104 GLU A C 1
ATOM 818 O O . GLU A 1 104 ? 3.974 12.275 -1.599 1.00 94.06 104 GLU A O 1
ATOM 823 N N . ILE A 1 105 ? 4.378 10.086 -1.960 1.00 93.62 105 ILE A N 1
ATOM 824 C CA . ILE A 1 105 ? 4.527 9.701 -0.556 1.00 93.62 105 ILE A CA 1
ATOM 825 C C . ILE A 1 105 ? 6.022 9.587 -0.265 1.00 93.62 105 ILE A C 1
ATOM 827 O O . ILE A 1 105 ? 6.641 8.558 -0.518 1.00 93.62 105 ILE A O 1
ATOM 831 N N . SER A 1 106 ? 6.608 10.670 0.247 1.00 88.88 106 SER A N 1
ATOM 832 C CA . SER A 1 106 ? 8.045 10.720 0.525 1.00 88.88 106 SER A CA 1
ATOM 833 C C . SER A 1 106 ? 8.381 10.298 1.957 1.00 88.88 106 SER A C 1
ATOM 835 O O . SER A 1 106 ? 7.795 10.801 2.919 1.00 88.88 106 SER A O 1
ATOM 837 N N . LEU A 1 107 ? 9.389 9.432 2.105 1.00 90.31 107 LEU A N 1
ATOM 838 C CA . LEU A 1 107 ? 9.936 8.993 3.399 1.00 90.31 107 LEU A CA 1
ATOM 839 C C . LEU A 1 107 ? 11.030 9.930 3.943 1.00 90.31 107 LEU A C 1
ATOM 841 O O . LEU A 1 107 ? 11.447 9.814 5.103 1.00 90.31 107 LEU A O 1
ATOM 845 N N . THR A 1 108 ? 11.495 10.864 3.114 1.00 83.75 108 THR A N 1
ATOM 846 C CA . THR A 1 108 ? 12.564 11.823 3.415 1.00 83.75 108 THR A CA 1
ATOM 847 C C . THR A 1 108 ? 12.255 13.197 2.814 1.00 83.75 108 THR A C 1
ATOM 849 O O . THR A 1 108 ? 11.419 13.345 1.927 1.00 83.75 108 THR A O 1
ATOM 852 N N . ARG A 1 109 ? 12.908 14.250 3.312 1.00 74.81 109 ARG A N 1
ATOM 853 C CA . ARG A 1 109 ? 12.803 15.599 2.727 1.00 74.81 109 A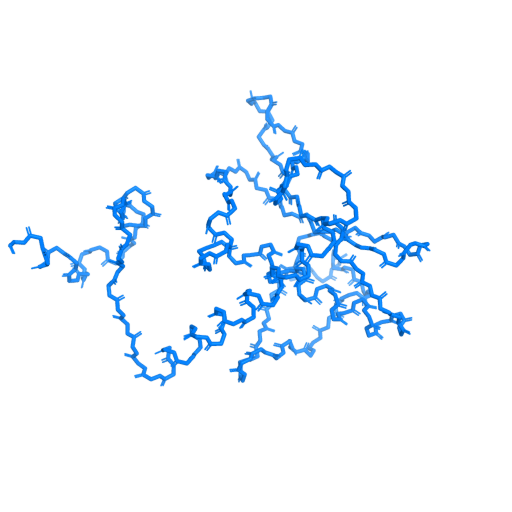RG A CA 1
ATOM 854 C C . ARG A 1 109 ? 13.793 15.826 1.576 1.00 74.81 109 ARG A C 1
ATOM 856 O O . ARG A 1 109 ? 13.646 16.808 0.858 1.00 74.81 109 ARG A O 1
ATOM 863 N N . LYS A 1 110 ? 14.799 14.959 1.414 1.00 70.06 110 LYS A N 1
ATOM 864 C CA . LYS A 1 110 ? 15.835 15.060 0.373 1.00 70.06 110 LYS A CA 1
ATOM 865 C C . LYS A 1 110 ? 15.557 14.051 -0.744 1.00 70.06 110 LYS A C 1
ATOM 867 O O . LYS A 1 110 ? 15.228 12.912 -0.445 1.00 70.06 110 LYS A O 1
ATOM 872 N N . LYS A 1 111 ? 15.697 14.460 -2.009 1.00 62.12 111 LYS A N 1
ATOM 873 C CA . LYS A 1 111 ? 15.666 13.548 -3.165 1.00 62.12 111 LYS A CA 1
ATOM 874 C C . LYS A 1 111 ? 17.094 13.085 -3.451 1.00 62.12 111 LYS A C 1
ATOM 876 O O . LYS A 1 111 ? 17.858 13.826 -4.059 1.00 62.12 111 LYS A O 1
ATOM 881 N N . THR A 1 112 ? 17.457 11.924 -2.926 1.00 64.25 112 THR A N 1
ATOM 882 C CA . THR A 1 112 ? 18.790 11.305 -3.020 1.00 64.25 112 THR A CA 1
ATOM 883 C C . THR A 1 112 ? 18.627 9.796 -3.215 1.00 64.25 112 THR A C 1
ATOM 885 O O . THR A 1 112 ? 17.525 9.281 -3.010 1.00 64.25 112 THR A O 1
ATOM 888 N N . ASP A 1 113 ? 19.701 9.087 -3.583 1.00 62.56 113 ASP A N 1
ATOM 889 C CA . ASP A 1 113 ? 19.723 7.613 -3.683 1.00 62.56 113 ASP A CA 1
ATOM 890 C C . ASP A 1 113 ? 19.228 6.926 -2.393 1.00 62.56 113 ASP A C 1
ATOM 892 O O . ASP A 1 113 ? 18.610 5.864 -2.453 1.00 62.56 113 ASP A O 1
ATOM 896 N N . ASP A 1 114 ? 19.341 7.611 -1.245 1.00 83.31 114 ASP A N 1
ATOM 897 C CA . ASP A 1 114 ? 18.743 7.216 0.038 1.00 83.31 114 ASP A CA 1
ATOM 898 C C . ASP A 1 114 ? 17.244 6.864 -0.065 1.00 83.31 114 ASP A C 1
ATOM 900 O O . ASP A 1 114 ? 16.728 6.101 0.748 1.00 83.31 114 ASP A O 1
ATOM 904 N N . ALA A 1 115 ? 16.500 7.428 -1.024 1.00 88.94 115 ALA A N 1
ATOM 905 C CA . ALA A 1 115 ? 15.070 7.167 -1.178 1.00 88.94 115 ALA A CA 1
ATOM 906 C C . ALA A 1 115 ? 14.775 5.709 -1.568 1.00 88.94 115 ALA A C 1
ATOM 908 O O . ALA A 1 115 ? 13.819 5.127 -1.050 1.00 88.94 115 ALA A O 1
ATOM 909 N N . ILE A 1 116 ? 15.599 5.111 -2.435 1.00 93.38 116 ILE A N 1
ATOM 910 C CA . ILE A 1 116 ? 15.459 3.703 -2.831 1.00 93.38 116 ILE A CA 1
ATOM 911 C C . ILE A 1 116 ? 15.750 2.803 -1.630 1.00 93.38 116 ILE A C 1
ATOM 913 O O . ILE A 1 116 ? 14.970 1.896 -1.336 1.00 93.38 116 ILE A O 1
ATOM 917 N N . ASP A 1 117 ? 16.809 3.102 -0.878 1.00 94.44 117 ASP A N 1
ATOM 918 C CA . ASP A 1 117 ? 17.169 2.355 0.329 1.00 94.44 117 ASP A CA 1
ATOM 919 C C . ASP A 1 117 ? 16.085 2.444 1.405 1.00 94.44 117 ASP A C 1
ATOM 921 O O . ASP A 1 117 ? 15.735 1.440 2.028 1.00 94.44 117 ASP A O 1
ATOM 925 N N . LEU A 1 118 ? 15.482 3.621 1.591 1.00 95.25 118 LEU A N 1
ATOM 926 C CA . LEU A 1 118 ? 14.350 3.802 2.499 1.00 95.25 118 LEU A CA 1
ATOM 927 C C . LEU A 1 118 ? 13.124 2.993 2.057 1.00 95.25 118 LEU A C 1
ATOM 929 O O . LEU A 1 118 ? 12.463 2.390 2.903 1.00 95.25 118 LEU A O 1
ATOM 933 N N . ASN A 1 119 ? 12.824 2.943 0.757 1.00 96.25 119 ASN A N 1
ATOM 934 C CA . ASN A 1 119 ? 11.716 2.143 0.232 1.00 96.25 119 ASN A CA 1
ATOM 935 C C . ASN A 1 119 ? 11.981 0.639 0.391 1.00 96.25 119 ASN A C 1
ATOM 937 O O . ASN A 1 119 ? 11.087 -0.102 0.800 1.00 96.25 119 ASN A O 1
ATOM 941 N N . ASN A 1 120 ? 13.213 0.189 0.143 1.00 96.75 120 ASN A N 1
ATOM 942 C CA . ASN A 1 120 ? 13.635 -1.187 0.404 1.00 96.75 120 ASN A CA 1
ATOM 943 C C . ASN A 1 120 ? 13.534 -1.540 1.891 1.00 96.75 120 ASN A C 1
ATOM 945 O O . ASN A 1 120 ? 12.994 -2.585 2.252 1.00 96.75 120 ASN A O 1
ATOM 949 N N . ASN A 1 121 ? 13.983 -0.647 2.772 1.00 97.12 121 ASN A N 1
ATOM 950 C CA . ASN A 1 121 ? 13.827 -0.818 4.210 1.00 97.12 121 ASN A CA 1
ATOM 951 C C . ASN A 1 121 ? 12.345 -0.891 4.613 1.00 97.12 121 ASN A C 1
ATOM 953 O O . ASN A 1 121 ? 11.974 -1.741 5.421 1.00 97.12 121 ASN A O 1
ATOM 957 N N . LEU A 1 122 ? 11.484 -0.064 4.015 1.00 97.50 122 LEU A N 1
ATOM 958 C CA . LEU A 1 122 ? 10.049 -0.095 4.276 1.00 97.50 122 LEU A CA 1
ATOM 959 C C . LEU A 1 122 ? 9.401 -1.416 3.832 1.00 97.50 122 LEU A C 1
ATOM 961 O O . LEU A 1 122 ? 8.522 -1.912 4.536 1.00 97.50 122 LEU A O 1
ATOM 965 N N . ILE A 1 123 ? 9.843 -2.020 2.722 1.00 97.19 123 ILE A N 1
ATOM 966 C CA . ILE A 1 123 ? 9.416 -3.371 2.309 1.00 97.19 123 ILE A CA 1
ATOM 967 C C . ILE A 1 123 ? 9.770 -4.402 3.391 1.00 97.19 123 ILE A C 1
ATOM 969 O O . ILE A 1 123 ? 8.922 -5.220 3.763 1.00 97.19 123 ILE A O 1
ATOM 973 N N . THR A 1 124 ? 10.984 -4.343 3.944 1.00 97.69 124 THR A N 1
ATOM 974 C CA . THR A 1 124 ? 11.415 -5.233 5.035 1.00 97.69 124 THR A CA 1
ATOM 975 C C . THR A 1 124 ? 10.556 -5.043 6.285 1.00 97.69 124 THR A C 1
ATOM 977 O O . THR A 1 124 ? 9.972 -6.005 6.778 1.00 97.69 124 THR A O 1
ATOM 980 N N . VAL A 1 125 ? 10.384 -3.798 6.742 1.00 97.88 125 VAL A N 1
ATOM 981 C CA . VAL A 1 125 ? 9.545 -3.466 7.909 1.00 97.88 125 VAL A CA 1
ATOM 982 C C . VAL A 1 125 ? 8.107 -3.955 7.711 1.00 97.88 125 VAL A C 1
ATOM 984 O O . VAL A 1 125 ? 7.523 -4.587 8.589 1.00 97.88 125 VAL A O 1
ATOM 987 N N . THR A 1 126 ? 7.547 -3.723 6.525 1.00 97.19 126 THR A N 1
ATOM 988 C CA . THR A 1 126 ? 6.202 -4.175 6.144 1.00 97.19 126 THR A CA 1
ATOM 989 C C . THR A 1 126 ? 6.078 -5.693 6.213 1.00 97.19 126 THR A C 1
ATOM 991 O O . THR A 1 126 ? 5.098 -6.212 6.747 1.00 97.19 126 THR A O 1
ATOM 994 N N . THR A 1 127 ? 7.082 -6.413 5.713 1.00 97.12 127 THR A N 1
ATOM 995 C CA . THR A 1 127 ? 7.133 -7.879 5.759 1.00 97.12 127 THR A CA 1
ATOM 996 C C . THR A 1 127 ? 7.070 -8.394 7.196 1.00 97.12 127 THR A C 1
ATOM 998 O O . THR A 1 127 ? 6.350 -9.355 7.479 1.00 97.12 127 THR A O 1
ATOM 1001 N N . ASP A 1 128 ? 7.778 -7.743 8.118 1.00 97.69 128 ASP A N 1
ATOM 1002 C CA . ASP A 1 128 ? 7.795 -8.129 9.530 1.00 97.69 128 ASP A CA 1
ATOM 1003 C C . ASP A 1 128 ? 6.454 -7.857 10.222 1.00 97.69 128 ASP A C 1
ATOM 1005 O O . ASP A 1 128 ? 5.964 -8.707 10.973 1.00 97.69 128 ASP A O 1
ATOM 1009 N N . PHE A 1 129 ? 5.794 -6.736 9.911 1.00 97.62 129 PHE A N 1
ATOM 1010 C CA . PHE A 1 129 ? 4.435 -6.479 10.398 1.00 97.62 129 PHE A CA 1
ATOM 1011 C C . PHE A 1 129 ? 3.428 -7.503 9.878 1.00 97.62 129 PHE A C 1
ATOM 1013 O O . PHE A 1 129 ? 2.641 -8.022 10.666 1.00 97.62 129 PHE A O 1
ATOM 1020 N N . ILE A 1 130 ? 3.482 -7.858 8.592 1.00 96.88 130 ILE A N 1
ATOM 1021 C CA . ILE A 1 130 ? 2.602 -8.885 8.015 1.00 96.88 130 ILE A CA 1
ATOM 1022 C C . ILE A 1 130 ? 2.788 -10.220 8.735 1.00 96.88 130 ILE A C 1
ATOM 1024 O O . ILE A 1 130 ? 1.804 -10.821 9.163 1.00 96.88 130 ILE A O 1
ATOM 1028 N N . LYS A 1 131 ? 4.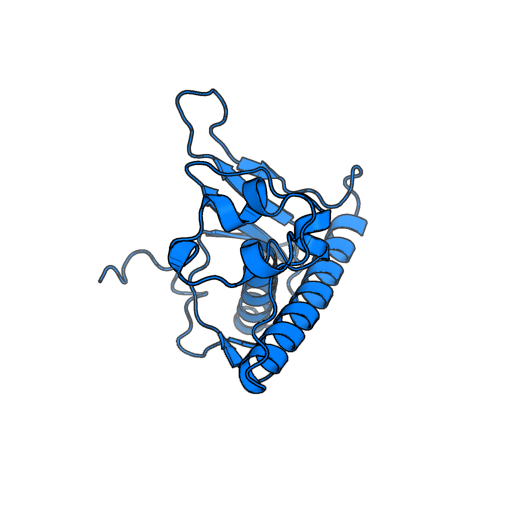037 -10.658 8.944 1.00 96.81 131 LYS A N 1
ATOM 1029 C CA . LYS A 1 131 ? 4.341 -11.879 9.712 1.00 96.81 131 LYS A CA 1
ATOM 1030 C C . LYS A 1 131 ? 3.762 -11.816 11.126 1.00 96.81 131 LYS A C 1
ATOM 1032 O O . LYS A 1 131 ? 3.130 -12.771 11.572 1.00 96.81 131 LYS A O 1
ATOM 1037 N N . LYS A 1 132 ? 3.931 -10.685 11.819 1.00 96.12 132 LYS A N 1
ATOM 1038 C CA . LYS A 1 132 ? 3.384 -10.464 13.167 1.00 96.12 132 LYS A CA 1
ATOM 1039 C C . LYS A 1 132 ? 1.854 -10.531 13.184 1.00 96.12 132 LYS A C 1
ATOM 1041 O O . LYS A 1 132 ? 1.282 -11.133 14.097 1.00 96.12 132 LYS A O 1
ATOM 1046 N N . TYR A 1 133 ? 1.194 -9.935 12.192 1.00 95.75 133 TYR A N 1
ATOM 1047 C CA . TYR A 1 133 ? -0.262 -9.970 12.056 1.00 95.75 133 TYR A CA 1
ATOM 1048 C C . TYR A 1 133 ? -0.766 -11.383 11.775 1.00 95.75 133 TYR A C 1
ATOM 1050 O O . TYR A 1 133 ? -1.648 -11.848 12.490 1.00 95.75 133 TYR A O 1
ATOM 1058 N N . ILE A 1 134 ? -0.158 -12.105 10.831 1.00 95.62 134 ILE A N 1
ATOM 1059 C CA . ILE A 1 134 ? -0.501 -13.504 10.537 1.00 95.62 134 ILE A CA 1
ATOM 1060 C C . ILE A 1 134 ? -0.333 -14.378 11.779 1.00 95.62 134 ILE A C 1
ATOM 1062 O O . ILE A 1 134 ? -1.238 -15.136 12.116 1.00 95.62 134 ILE A O 1
ATOM 1066 N N . HIS A 1 135 ? 0.785 -14.238 12.493 1.00 95.75 135 HIS A N 1
ATOM 1067 C CA . HIS A 1 135 ? 1.039 -15.008 13.706 1.00 95.75 135 HIS A CA 1
ATOM 1068 C C . HIS A 1 135 ? -0.026 -14.734 14.778 1.00 95.75 135 HIS A C 1
ATOM 1070 O O . HIS A 1 135 ? -0.638 -15.668 15.292 1.00 95.75 135 HIS A O 1
ATOM 1076 N N . SER A 1 136 ? -0.336 -13.460 15.037 1.00 95.94 136 SER A N 1
ATOM 1077 C CA . SER A 1 136 ? -1.363 -13.073 16.016 1.00 95.94 136 SER A CA 1
ATOM 1078 C C . SER A 1 136 ? -2.747 -13.611 15.639 1.00 95.94 136 SER A C 1
ATOM 1080 O O . SER A 1 136 ? -3.458 -14.130 16.496 1.00 95.94 136 SER A O 1
ATOM 1082 N N . ILE A 1 137 ? -3.107 -13.551 14.352 1.00 95.19 137 ILE A N 1
ATOM 1083 C CA . ILE A 1 137 ? -4.358 -14.117 13.832 1.00 95.19 137 ILE A CA 1
ATOM 1084 C C . ILE A 1 137 ? -4.379 -15.638 14.030 1.00 95.19 137 ILE A C 1
ATOM 1086 O O . ILE A 1 137 ? -5.377 -16.174 14.506 1.00 95.19 137 ILE A O 1
ATOM 1090 N N . SER A 1 138 ? -3.279 -16.331 13.714 1.00 95.00 138 SER A N 1
ATOM 1091 C CA . SER A 1 138 ? -3.181 -17.793 13.829 1.00 95.00 138 SER A CA 1
ATOM 1092 C C . SER A 1 138 ? -3.290 -18.299 15.270 1.00 95.00 138 SER A C 1
ATOM 1094 O O . SER A 1 138 ? -3.803 -19.389 15.501 1.00 95.00 138 SER A O 1
ATOM 1096 N N . GLU A 1 139 ? -2.870 -17.488 16.241 1.00 97.12 139 GLU A N 1
ATOM 1097 C CA . GLU A 1 139 ? -2.984 -17.788 17.670 1.00 97.12 139 GLU A CA 1
ATOM 1098 C C . GLU A 1 139 ? -4.310 -17.310 18.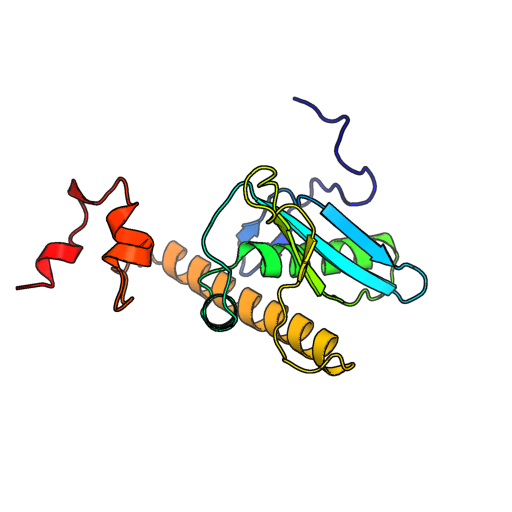289 1.00 97.12 139 GLU A C 1
ATOM 1100 O O . GLU A 1 139 ? -4.508 -17.439 19.496 1.00 97.12 139 GLU A O 1
ATOM 1105 N N . GLY A 1 140 ? -5.217 -16.725 17.498 1.00 96.44 140 GLY A N 1
ATOM 1106 C CA . GLY A 1 140 ? -6.487 -16.188 17.994 1.00 96.44 140 GLY A CA 1
ATOM 1107 C C . GLY A 1 140 ? -6.338 -14.946 18.885 1.00 96.44 140 GLY A C 1
ATOM 1108 O O . GLY A 1 140 ? -7.200 -14.674 19.722 1.00 96.44 140 GLY A O 1
ATOM 1109 N N . LYS A 1 141 ? -5.250 -14.182 18.733 1.00 94.94 141 LYS A N 1
ATOM 1110 C CA . LYS A 1 141 ? -4.972 -12.963 19.507 1.00 94.94 141 LYS A CA 1
ATOM 1111 C C . LYS A 1 141 ? -5.647 -11.743 18.872 1.00 94.94 141 LYS A C 1
ATOM 1113 O O . LYS A 1 141 ? -5.077 -11.083 18.005 1.00 94.94 141 LYS A O 1
ATOM 1118 N N . PHE A 1 142 ? -6.843 -11.404 19.354 1.00 89.88 142 PHE A N 1
ATOM 1119 C CA . PHE A 1 142 ? -7.625 -10.240 18.909 1.00 89.88 142 PHE A CA 1
ATOM 1120 C C . PHE A 1 142 ? -7.606 -9.122 19.958 1.00 89.88 142 PHE A C 1
ATOM 1122 O O . PHE A 1 142 ? -8.557 -8.931 20.717 1.00 89.88 142 PHE A O 1
ATOM 1129 N N . ASN A 1 143 ? -6.484 -8.406 20.029 1.00 89.25 143 ASN A N 1
ATOM 1130 C CA . ASN A 1 143 ? -6.299 -7.318 20.989 1.00 89.25 143 ASN A CA 1
ATOM 1131 C C . ASN A 1 143 ? -7.150 -6.092 20.630 1.00 89.25 143 ASN A C 1
ATOM 1133 O O . ASN A 1 143 ? -7.393 -5.803 19.458 1.00 89.25 143 ASN A O 1
ATOM 1137 N N . LEU A 1 144 ? -7.548 -5.332 21.650 1.00 90.12 144 LEU A N 1
ATOM 1138 C CA . LEU A 1 144 ? -8.140 -4.010 21.460 1.00 90.12 144 LEU A CA 1
ATOM 1139 C C . LEU A 1 144 ? -7.071 -3.020 20.973 1.00 90.12 144 LEU A C 1
ATOM 1141 O O . LEU A 1 144 ? -5.886 -3.169 21.281 1.00 90.12 144 LEU A O 1
ATOM 1145 N N . THR A 1 145 ? -7.488 -2.013 20.201 1.00 88.94 145 THR A N 1
ATOM 1146 C CA . THR A 1 145 ? -6.564 -0.985 19.703 1.00 88.94 145 THR A CA 1
ATOM 1147 C C . THR A 1 145 ? -5.950 -0.186 20.853 1.00 88.94 145 THR A C 1
ATOM 1149 O O . THR A 1 145 ? -6.621 0.132 21.835 1.00 88.94 145 THR A O 1
ATOM 1152 N N . GLN A 1 146 ? -4.669 0.147 20.705 1.00 87.31 146 GLN A N 1
ATOM 1153 C CA . GLN A 1 146 ? -3.887 0.946 21.653 1.00 87.31 146 GLN A CA 1
ATOM 1154 C C . GLN A 1 146 ? -3.625 2.369 21.139 1.00 87.31 146 GLN A C 1
ATOM 1156 O O . GLN A 1 146 ? -2.840 3.099 21.733 1.00 87.31 146 GLN A O 1
ATOM 1161 N N . LEU A 1 147 ? -4.245 2.766 20.021 1.00 88.25 147 LEU A N 1
ATOM 1162 C CA . LEU A 1 147 ? -4.091 4.121 19.494 1.00 88.25 147 LEU A CA 1
ATOM 1163 C C . LEU A 1 147 ? -4.667 5.143 20.481 1.00 88.25 147 LEU A C 1
ATOM 1165 O O . LEU A 1 147 ? -5.796 4.988 20.944 1.00 88.25 147 LEU A O 1
ATOM 1169 N N . GLU A 1 148 ? -3.911 6.205 20.761 1.00 86.38 148 GLU A N 1
ATOM 1170 C CA . GLU A 1 148 ? -4.361 7.290 21.642 1.00 86.38 148 GLU A CA 1
ATOM 1171 C C . GLU A 1 148 ? -5.611 7.980 21.072 1.00 86.38 148 GLU A C 1
ATOM 1173 O O . GLU A 1 148 ? -6.627 8.091 21.752 1.00 86.38 148 GLU A O 1
ATOM 1178 N N . ASP A 1 149 ? -5.591 8.339 19.783 1.00 88.06 149 ASP A N 1
ATOM 1179 C CA . ASP A 1 149 ? -6.721 8.970 19.079 1.00 88.06 149 ASP A CA 1
ATOM 1180 C C . ASP A 1 149 ? -7.619 7.932 18.371 1.00 88.06 149 ASP A C 1
ATOM 1182 O O . ASP A 1 149 ? -8.052 8.089 17.226 1.00 88.06 149 ASP A O 1
ATOM 1186 N N . ARG A 1 150 ? -7.872 6.797 19.039 1.00 90.38 150 ARG A N 1
ATOM 1187 C CA . ARG A 1 150 ? -8.580 5.648 18.445 1.00 90.38 150 ARG A CA 1
ATOM 1188 C C . ARG A 1 150 ? -9.962 5.972 17.891 1.00 90.38 150 ARG A C 1
ATOM 1190 O O . ARG A 1 150 ? -10.371 5.302 16.948 1.00 90.38 150 ARG A O 1
ATOM 1197 N N . GLU A 1 151 ? -10.693 6.931 18.461 1.00 90.88 151 GLU A N 1
ATOM 1198 C CA . GLU A 1 151 ? -12.034 7.297 17.981 1.00 90.88 151 GLU A CA 1
ATOM 1199 C C . GLU A 1 151 ? -11.968 7.948 16.605 1.00 90.88 151 GLU A C 1
ATOM 1201 O O . GLU A 1 151 ? -12.738 7.583 15.720 1.00 90.88 151 GLU A O 1
ATOM 1206 N N . LYS A 1 152 ? -11.009 8.849 16.398 1.00 89.88 152 LYS A N 1
ATOM 1207 C CA . LYS A 1 152 ? -10.802 9.493 15.106 1.00 89.88 152 LYS A CA 1
ATOM 1208 C C . LYS A 1 152 ? -10.181 8.551 14.083 1.00 89.88 152 LYS A C 1
ATOM 1210 O O . LYS A 1 152 ? -10.490 8.662 12.905 1.00 89.88 152 LYS A O 1
ATOM 1215 N N . GLU A 1 153 ? -9.294 7.660 14.512 1.00 87.62 153 GLU A N 1
ATOM 1216 C CA . GLU A 1 153 ? -8.529 6.820 13.588 1.00 87.62 153 GLU A CA 1
ATOM 1217 C C . GLU A 1 153 ? -9.285 5.554 13.159 1.00 87.62 153 GLU A C 1
ATOM 1219 O O . GLU A 1 153 ? -9.219 5.171 11.994 1.00 87.62 153 GLU A O 1
ATOM 1224 N N . ILE A 1 154 ? -10.003 4.885 14.075 1.00 90.44 154 ILE A N 1
ATOM 1225 C CA . ILE A 1 154 ? -10.596 3.559 13.810 1.00 90.44 154 ILE A CA 1
ATOM 1226 C C . ILE A 1 154 ? -12.017 3.424 14.372 1.00 90.44 154 ILE A C 1
ATOM 1228 O O . ILE A 1 154 ? -12.934 3.029 13.656 1.00 90.44 154 ILE A O 1
ATOM 1232 N N . CYS A 1 155 ? -12.224 3.710 15.659 1.00 92.06 155 CYS A N 1
ATOM 1233 C CA . CYS A 1 155 ? -13.451 3.331 16.366 1.00 92.06 155 CYS A CA 1
ATOM 1234 C C . CYS A 1 155 ? -14.677 4.115 15.883 1.00 92.06 155 CYS A C 1
ATOM 1236 O O . CYS A 1 155 ? -15.767 3.548 15.837 1.00 92.06 155 CYS A O 1
ATOM 1238 N N . GLY A 1 156 ? -14.510 5.372 15.461 1.00 91.44 156 GLY A N 1
ATOM 1239 C CA . GLY A 1 156 ? -15.581 6.191 14.889 1.00 91.44 156 GLY A CA 1
ATOM 1240 C C . GLY A 1 156 ? -16.117 5.674 13.550 1.00 91.44 156 GLY A C 1
ATOM 1241 O O . GLY A 1 156 ? -17.238 6.012 13.183 1.00 91.44 156 GLY A O 1
ATOM 1242 N N . PHE A 1 157 ? -15.354 4.823 12.858 1.00 91.38 157 PHE A N 1
ATOM 1243 C CA . PHE A 1 157 ? -15.719 4.213 11.574 1.00 91.38 157 PHE A CA 1
ATOM 1244 C C . PHE A 1 157 ? -15.957 2.696 11.677 1.00 91.38 157 PHE A C 1
ATOM 1246 O O . PHE A 1 157 ? -16.082 2.024 10.658 1.00 91.38 157 PHE A O 1
ATOM 1253 N N . CYS A 1 158 ? -15.965 2.133 12.891 1.00 92.31 158 CYS A N 1
ATOM 1254 C CA . CYS A 1 158 ? -16.024 0.689 13.103 1.00 92.31 158 CYS A CA 1
ATOM 1255 C C . CYS A 1 158 ? -17.467 0.191 13.261 1.00 92.31 158 CYS A C 1
ATOM 1257 O O . CYS A 1 158 ? -18.125 0.482 14.263 1.00 92.31 158 CYS A O 1
ATOM 1259 N N . ASP A 1 159 ? -17.920 -0.657 12.336 1.00 94.69 159 ASP A N 1
ATOM 1260 C CA . ASP A 1 159 ? -19.260 -1.268 12.371 1.00 94.69 159 ASP A CA 1
ATOM 1261 C C . ASP A 1 159 ? -19.483 -2.185 13.587 1.00 94.69 159 ASP A C 1
ATOM 1263 O O . ASP A 1 159 ? -20.612 -2.410 14.020 1.00 94.69 159 ASP A O 1
ATOM 1267 N N . PHE A 1 160 ? -18.405 -2.690 14.192 1.00 92.38 160 PHE A N 1
ATOM 1268 C CA . PHE A 1 160 ? -18.458 -3.575 15.360 1.00 92.38 160 PHE A CA 1
ATOM 1269 C C . PHE A 1 160 ? -18.453 -2.823 16.697 1.00 92.38 160 PHE A C 1
ATOM 1271 O O . PHE A 1 160 ? -18.305 -3.446 17.750 1.00 92.38 160 PHE A O 1
ATOM 1278 N N . LYS A 1 161 ? -18.612 -1.490 16.697 1.00 90.62 161 LYS A N 1
ATOM 1279 C CA . LYS A 1 161 ? -18.566 -0.668 17.919 1.00 90.62 161 LYS A CA 1
ATOM 1280 C C . LYS A 1 161 ? -19.557 -1.128 18.996 1.00 90.62 161 LYS A C 1
ATOM 1282 O O . LYS A 1 161 ? -19.228 -1.044 20.174 1.00 90.62 161 LYS A O 1
ATOM 1287 N N . SER A 1 162 ? -20.721 -1.658 18.614 1.00 90.88 162 SER A N 1
ATOM 1288 C CA . SER A 1 162 ? -21.756 -2.137 19.548 1.00 90.88 162 SER A CA 1
ATOM 1289 C C . SER A 1 162 ? -21.389 -3.418 20.306 1.00 90.88 162 SER A C 1
ATOM 1291 O O . SER A 1 162 ? -21.911 -3.640 21.393 1.00 90.88 162 SER A O 1
ATOM 1293 N N . ILE A 1 163 ? -20.495 -4.246 19.758 1.00 91.62 163 ILE A N 1
ATOM 1294 C CA . ILE A 1 163 ? -20.025 -5.498 20.381 1.00 91.62 163 ILE A CA 1
ATOM 1295 C C . ILE A 1 163 ? -18.574 -5.402 20.876 1.00 91.62 163 ILE A C 1
ATOM 1297 O O . ILE A 1 163 ? -18.036 -6.348 21.451 1.00 91.62 163 ILE A O 1
ATOM 1301 N N . CYS A 1 164 ? -17.909 -4.276 20.620 1.00 90.88 164 CYS A N 1
ATOM 1302 C CA . CYS A 1 164 ? -16.525 -4.055 20.998 1.00 90.88 164 CYS A CA 1
ATOM 1303 C C . CYS A 1 164 ? -16.413 -3.749 22.497 1.00 90.88 164 CYS A C 1
ATOM 1305 O O . CYS A 1 164 ? -17.037 -2.822 23.008 1.00 90.88 164 CYS A O 1
ATOM 1307 N N . ARG A 1 165 ? -15.524 -4.467 23.189 1.00 89.94 165 ARG A N 1
ATOM 1308 C CA . ARG A 1 165 ? -15.263 -4.298 24.631 1.00 89.94 165 ARG A CA 1
ATOM 1309 C C . ARG A 1 165 ? -14.381 -3.092 24.971 1.00 89.94 165 ARG A C 1
ATOM 1311 O O . ARG A 1 165 ? -13.980 -2.917 26.112 1.00 89.94 165 ARG A O 1
ATOM 1318 N N . ILE A 1 166 ? -14.044 -2.244 23.999 1.00 88.56 166 ILE A N 1
ATOM 1319 C CA . ILE A 1 166 ? -13.091 -1.144 24.218 1.00 88.56 166 ILE A CA 1
ATOM 1320 C C . ILE A 1 166 ? -13.589 -0.083 25.202 1.00 88.56 166 ILE A C 1
ATOM 1322 O O . ILE A 1 166 ? -12.789 0.547 25.893 1.00 88.56 166 ILE A O 1
ATOM 1326 N N . ASN A 1 167 ? -14.907 0.077 25.309 1.00 80.38 167 ASN A N 1
ATOM 1327 C CA . ASN A 1 167 ? -15.512 0.998 26.264 1.00 80.38 167 ASN A CA 1
ATOM 1328 C C . ASN A 1 167 ? -15.390 0.494 27.711 1.00 80.38 167 ASN A C 1
ATOM 1330 O O . ASN A 1 167 ? -15.383 1.307 28.626 1.00 80.38 167 ASN A O 1
ATOM 1334 N N . GLU A 1 168 ? -15.215 -0.815 27.925 1.00 83.75 168 GLU A N 1
ATOM 1335 C CA . GLU A 1 168 ? -15.012 -1.398 29.260 1.00 83.75 168 GLU A CA 1
ATOM 1336 C C . GLU A 1 168 ? -13.657 -0.999 29.867 1.00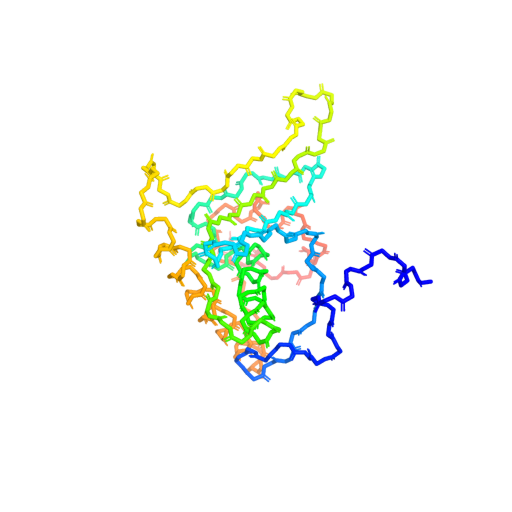 83.75 168 GLU A C 1
ATOM 1338 O O . GLU A 1 168 ? -13.499 -1.029 31.080 1.00 83.75 168 GLU A O 1
ATOM 1343 N N . LEU A 1 169 ? -12.691 -0.583 29.037 1.00 73.88 169 LEU A N 1
ATOM 1344 C CA . LEU A 1 169 ? -11.367 -0.119 29.471 1.00 73.88 169 LEU A CA 1
ATOM 1345 C C . LEU A 1 169 ? -11.331 1.356 29.900 1.00 73.88 169 LEU A C 1
ATOM 1347 O O . LEU A 1 169 ? -10.276 1.842 30.294 1.00 73.88 169 LEU A O 1
ATOM 1351 N N . SER A 1 170 ? -12.432 2.092 29.725 1.00 61.03 170 SER A N 1
ATOM 1352 C CA . SER A 1 170 ? -12.478 3.551 29.925 1.00 61.03 170 SER A CA 1
ATOM 1353 C C . SER A 1 170 ? -13.131 3.958 31.256 1.00 61.03 170 SER A C 1
ATOM 1355 O O . SER A 1 170 ? -13.456 5.132 31.422 1.00 61.03 170 SER A O 1
ATOM 1357 N N . ASN A 1 171 ? -13.316 2.997 32.173 1.00 44.75 171 ASN A N 1
ATOM 1358 C CA . ASN A 1 171 ? -13.809 3.190 33.542 1.00 44.75 171 ASN A CA 1
ATOM 1359 C C . ASN A 1 171 ? -12.688 2.998 34.565 1.00 44.75 171 ASN A C 1
ATOM 1361 O O . ASN A 1 171 ? -11.933 2.011 34.416 1.00 44.75 171 ASN A O 1
#